Protein AF-A0A8X7XAU0-F1 (afdb_monomer)

Structure (mmCIF, N/CA/C/O backbone):
data_AF-A0A8X7XAU0-F1
#
_entry.id   AF-A0A8X7XAU0-F1
#
loop_
_atom_site.group_PDB
_atom_site.id
_atom_site.type_symbol
_atom_site.label_atom_id
_atom_site.label_alt_id
_atom_site.label_comp_id
_atom_site.label_asy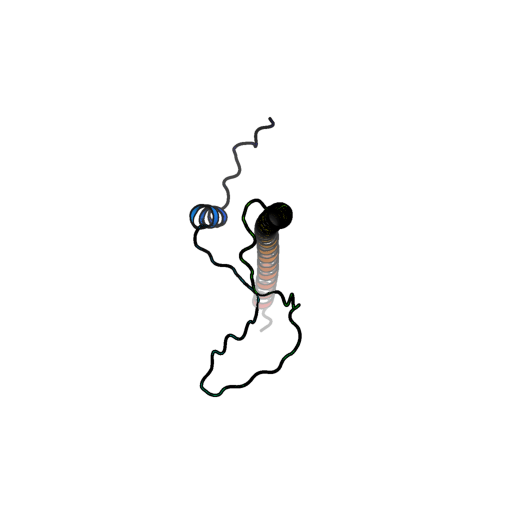m_id
_atom_site.label_entity_id
_atom_site.label_seq_id
_atom_site.pdbx_PDB_ins_code
_atom_site.Cartn_x
_atom_site.Cartn_y
_atom_site.Cartn_z
_atom_site.occupancy
_atom_site.B_iso_or_equiv
_atom_site.auth_seq_id
_atom_site.auth_comp_id
_atom_site.auth_asym_id
_atom_site.auth_atom_id
_atom_site.pdbx_PDB_model_num
ATOM 1 N N . MET A 1 1 ? 0.906 26.729 13.567 1.00 41.84 1 MET A N 1
ATOM 2 C CA . MET A 1 1 ? -0.177 26.576 12.565 1.00 41.84 1 MET A CA 1
ATOM 3 C C . MET A 1 1 ? 0.506 26.719 11.228 1.00 41.84 1 MET A C 1
ATOM 5 O O . MET A 1 1 ? 0.479 27.784 10.629 1.00 41.84 1 MET A O 1
ATOM 9 N N . ASP A 1 2 ? 1.233 25.678 10.847 1.00 38.41 2 ASP A N 1
ATOM 10 C CA . ASP A 1 2 ? 2.159 25.727 9.724 1.00 38.41 2 ASP A CA 1
ATOM 11 C C . ASP A 1 2 ? 1.412 25.235 8.490 1.00 38.41 2 ASP A C 1
ATOM 13 O O . ASP A 1 2 ? 1.005 24.075 8.400 1.00 38.41 2 ASP A O 1
ATOM 17 N N . GLY A 1 3 ? 1.112 26.189 7.609 1.00 44.88 3 GLY A N 1
ATOM 18 C CA . GLY A 1 3 ? 0.350 25.983 6.388 1.00 44.88 3 GLY A CA 1
ATOM 19 C C . GLY A 1 3 ? 1.082 25.055 5.423 1.00 44.88 3 GLY A C 1
ATOM 20 O O . GLY A 1 3 ? 2.269 25.222 5.151 1.00 44.88 3 GLY A O 1
ATOM 21 N N . ILE A 1 4 ? 0.350 24.078 4.896 1.00 51.94 4 ILE A N 1
ATOM 22 C CA . ILE A 1 4 ? 0.793 23.216 3.800 1.00 51.94 4 ILE A CA 1
ATOM 23 C C . ILE A 1 4 ? 0.912 24.079 2.528 1.00 51.94 4 ILE A C 1
ATOM 25 O O . ILE A 1 4 ? -0.034 24.808 2.219 1.00 51.94 4 ILE A O 1
ATOM 29 N N . PRO A 1 5 ? 2.031 24.023 1.781 1.00 50.59 5 PRO A N 1
ATOM 30 C CA . PRO A 1 5 ? 2.211 24.830 0.581 1.00 50.59 5 PRO A CA 1
ATOM 31 C C . PRO A 1 5 ? 1.238 24.395 -0.522 1.00 50.59 5 PRO A C 1
ATOM 33 O O . PRO A 1 5 ? 1.129 23.214 -0.860 1.00 50.59 5 PRO A O 1
ATOM 36 N N . ALA A 1 6 ? 0.530 25.377 -1.083 1.00 53.06 6 ALA A N 1
ATOM 37 C CA . ALA A 1 6 ? -0.322 25.222 -2.252 1.00 53.06 6 ALA A CA 1
ATOM 38 C C . ALA A 1 6 ? 0.551 24.893 -3.473 1.00 53.06 6 ALA A C 1
ATOM 40 O O . ALA A 1 6 ? 1.358 25.718 -3.896 1.00 53.06 6 ALA A O 1
ATOM 41 N N . GLY A 1 7 ? 0.417 23.682 -4.019 1.00 47.59 7 GLY A N 1
ATOM 42 C CA . GLY A 1 7 ? 1.147 23.303 -5.233 1.00 47.59 7 GLY A CA 1
ATOM 43 C C . GLY A 1 7 ? 1.179 21.817 -5.587 1.00 47.59 7 GLY A C 1
ATOM 44 O O . GLY A 1 7 ? 1.615 21.486 -6.683 1.00 47.59 7 GLY A O 1
ATOM 45 N N . TYR A 1 8 ? 0.713 20.909 -4.723 1.00 55.09 8 TYR A N 1
ATOM 46 C CA . TYR A 1 8 ? 0.581 19.502 -5.107 1.00 55.09 8 TYR A CA 1
ATOM 47 C C . TYR A 1 8 ? -0.828 19.244 -5.646 1.00 55.09 8 TYR A C 1
ATOM 49 O O . TYR A 1 8 ? -1.746 18.946 -4.881 1.00 55.09 8 TYR A O 1
ATOM 57 N N . GLU A 1 9 ? -1.011 19.385 -6.963 1.00 55.88 9 GLU A N 1
ATOM 58 C CA . GLU A 1 9 ? -2.150 18.743 -7.618 1.00 55.88 9 GLU A CA 1
ATOM 59 C C . GLU A 1 9 ? -2.036 17.240 -7.375 1.00 55.88 9 GLU A C 1
ATOM 61 O O . GLU A 1 9 ? -1.095 16.572 -7.809 1.00 55.88 9 GLU A O 1
ATOM 66 N N . MET A 1 10 ? -2.984 16.714 -6.606 1.00 58.69 10 MET A N 1
ATOM 67 C CA . MET A 1 10 ? -3.066 15.286 -6.363 1.00 58.69 10 MET A CA 1
ATOM 68 C C . MET A 1 10 ? -3.409 14.597 -7.687 1.00 58.69 10 MET A C 1
ATOM 70 O O . MET A 1 10 ? -4.381 15.005 -8.323 1.00 58.69 10 MET A O 1
ATOM 74 N N . PRO A 1 11 ? -2.663 13.555 -8.109 1.00 61.03 11 PRO A N 1
ATOM 75 C CA . PRO A 1 11 ? -2.946 12.849 -9.351 1.00 61.03 11 PRO A CA 1
ATOM 76 C C . PRO A 1 11 ? -4.432 12.466 -9.428 1.00 61.03 11 PRO A C 1
ATOM 78 O O . PRO A 1 11 ? -4.967 12.004 -8.413 1.00 61.03 11 PRO A O 1
ATOM 81 N N . PRO A 1 12 ? -5.103 12.591 -10.591 1.00 57.75 12 PRO A N 1
ATOM 82 C CA . PRO A 1 12 ? -6.553 12.384 -10.733 1.00 57.75 12 PRO A CA 1
ATOM 83 C C . PRO A 1 12 ? -7.063 11.051 -10.158 1.00 57.75 12 PRO A C 1
ATOM 85 O O . PRO A 1 12 ? -8.212 10.931 -9.733 1.00 57.75 12 PRO A O 1
ATOM 88 N N . TYR A 1 13 ? -6.180 10.055 -10.071 1.00 56.19 13 TYR A N 1
ATOM 89 C CA . TYR A 1 13 ? -6.439 8.754 -9.462 1.00 56.19 13 TYR A CA 1
ATOM 90 C C . TYR A 1 13 ? -6.729 8.802 -7.944 1.00 56.19 13 TYR A C 1
ATOM 92 O O . TYR A 1 13 ? -7.461 7.961 -7.425 1.00 56.19 13 TYR A O 1
ATOM 100 N N . MET A 1 14 ? -6.210 9.797 -7.220 1.00 59.28 14 MET A N 1
ATOM 101 C CA . MET A 1 14 ? -6.432 9.971 -5.777 1.00 59.28 14 MET A CA 1
ATOM 102 C C . MET A 1 14 ? -7.728 10.730 -5.454 1.00 59.28 14 MET A C 1
ATOM 104 O O . MET A 1 14 ? -8.308 10.524 -4.387 1.00 59.28 14 MET A O 1
ATOM 108 N N . GLN A 1 15 ? -8.226 11.565 -6.373 1.00 52.97 15 GLN A N 1
ATOM 109 C CA . GLN A 1 15 ? -9.451 12.345 -6.165 1.00 52.97 15 GLN A CA 1
ATOM 110 C C . GLN A 1 15 ? -10.717 11.478 -6.244 1.00 52.97 15 GLN A C 1
ATOM 112 O O . GLN A 1 15 ? -11.684 11.719 -5.522 1.00 52.97 15 GLN A O 1
ATOM 117 N N . TYR A 1 16 ? -10.678 10.399 -7.034 1.00 48.66 16 TYR A N 1
ATOM 118 C CA . TYR A 1 16 ? -11.813 9.490 -7.217 1.00 48.66 16 TYR A CA 1
ATOM 119 C C . TYR A 1 16 ? -12.194 8.700 -5.948 1.00 48.66 16 TYR A C 1
ATOM 121 O O . TYR A 1 16 ? -13.332 8.252 -5.811 1.00 48.66 16 TYR A O 1
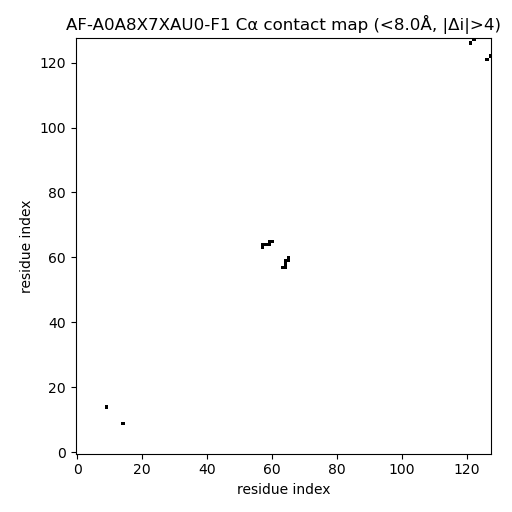ATOM 129 N N . GLN A 1 17 ? -11.274 8.541 -4.987 1.00 50.44 17 GLN A N 1
ATOM 130 C CA . GLN A 1 17 ? -11.525 7.762 -3.765 1.00 50.44 17 GLN A CA 1
ATOM 131 C C . GLN A 1 17 ? -11.902 8.600 -2.535 1.00 50.44 17 GLN A C 1
ATOM 133 O O . GLN A 1 17 ? -12.261 8.025 -1.507 1.00 50.44 17 GLN A O 1
ATOM 138 N N . PHE A 1 18 ? -11.836 9.934 -2.608 1.00 45.69 18 PHE A N 1
ATOM 139 C CA . PHE A 1 18 ? -12.246 10.809 -1.501 1.00 45.69 18 PHE A CA 1
ATOM 140 C C . PHE A 1 18 ? -13.752 11.109 -1.522 1.00 45.69 18 PHE A C 1
ATOM 142 O O . PHE A 1 18 ? -14.362 11.233 -0.465 1.00 45.69 18 PHE A O 1
ATOM 149 N N . THR A 1 19 ? -14.360 11.179 -2.711 1.00 42.50 19 THR A N 1
ATOM 150 C CA . THR A 1 19 ? -15.777 11.541 -2.899 1.00 42.50 19 THR A CA 1
ATOM 151 C C . THR A 1 19 ? -16.726 10.340 -2.935 1.00 42.50 19 THR A C 1
ATOM 153 O O . THR A 1 19 ? -17.923 10.502 -2.731 1.00 42.50 19 THR A O 1
ATOM 156 N N . THR A 1 20 ? -16.213 9.123 -3.150 1.00 48.16 20 THR A N 1
ATOM 157 C CA . THR A 1 20 ? -17.017 7.888 -3.285 1.00 48.16 20 THR A CA 1
ATOM 158 C C . THR A 1 20 ? -17.020 7.012 -2.027 1.00 48.16 20 THR A C 1
ATOM 160 O O . THR A 1 20 ? -17.602 5.922 -2.007 1.00 48.16 20 THR A O 1
ATOM 163 N N . ARG A 1 21 ? -16.371 7.456 -0.943 1.00 52.38 21 ARG A N 1
ATOM 164 C CA . ARG A 1 21 ? -16.048 6.586 0.197 1.00 52.38 21 ARG A CA 1
ATOM 165 C C . ARG A 1 21 ? -17.149 6.401 1.241 1.00 52.38 21 ARG A C 1
ATOM 167 O O . ARG A 1 21 ? -16.852 5.952 2.345 1.00 52.38 21 ARG A O 1
ATOM 174 N N . ASP A 1 22 ? -18.398 6.626 0.856 1.00 46.19 22 ASP A N 1
ATOM 175 C CA . ASP A 1 22 ? -19.546 6.093 1.590 1.00 46.19 22 ASP A CA 1
ATOM 176 C C . ASP A 1 22 ? -20.015 4.729 1.048 1.00 46.19 22 ASP A C 1
ATOM 178 O O . ASP A 1 22 ? -20.939 4.141 1.606 1.00 46.19 22 ASP A O 1
ATOM 182 N N . SER A 1 23 ? -19.400 4.160 -0.006 1.00 51.38 23 SER A N 1
ATOM 183 C CA . SER A 1 23 ? -19.896 2.882 -0.567 1.00 51.38 23 SER A CA 1
ATOM 184 C C . SER A 1 23 ? -18.883 1.874 -1.116 1.00 51.38 23 SER A C 1
ATOM 186 O O . SER A 1 23 ? -19.300 0.836 -1.624 1.00 51.38 23 SER A O 1
ATOM 188 N N . ILE A 1 24 ? -17.570 2.056 -0.959 1.00 45.38 24 ILE A N 1
ATOM 189 C CA . ILE A 1 24 ? -16.629 1.004 -1.384 1.00 45.38 24 ILE A CA 1
ATOM 190 C C . ILE A 1 24 ? -16.361 0.058 -0.218 1.00 45.38 24 ILE A C 1
ATOM 192 O O . ILE A 1 24 ? -15.575 0.328 0.694 1.00 45.38 24 ILE A O 1
ATOM 196 N N . GLY A 1 25 ? -17.113 -1.040 -0.263 1.00 44.16 25 GLY A N 1
ATOM 197 C CA . GLY A 1 25 ? -17.082 -2.149 0.663 1.00 44.16 25 GLY A CA 1
ATOM 198 C C . GLY A 1 25 ? -15.666 -2.600 0.998 1.00 44.16 25 GLY A C 1
ATOM 199 O O . GLY A 1 25 ? -14.815 -2.808 0.141 1.00 44.16 25 GLY A O 1
ATOM 200 N N . ASN A 1 26 ? -15.454 -2.747 2.301 1.00 46.19 26 ASN A N 1
ATOM 201 C CA . ASN A 1 26 ? -14.799 -3.893 2.906 1.00 46.19 26 ASN A CA 1
ATOM 202 C C . ASN A 1 26 ? -14.180 -4.889 1.901 1.00 46.19 26 ASN A C 1
ATOM 204 O O . ASN A 1 26 ? -14.817 -5.874 1.532 1.00 46.19 26 ASN A O 1
ATOM 208 N N . ILE A 1 27 ? -12.917 -4.686 1.525 1.00 48.75 27 ILE A N 1
ATOM 209 C CA . ILE A 1 27 ? -12.109 -5.763 0.951 1.00 48.75 27 ILE A CA 1
ATOM 210 C C . ILE A 1 27 ? -11.703 -6.655 2.130 1.00 48.75 27 ILE A C 1
ATOM 212 O O . ILE A 1 27 ? -10.597 -6.575 2.662 1.00 48.75 27 ILE A O 1
ATOM 216 N N . SER A 1 28 ? -12.659 -7.439 2.627 1.00 52.28 28 SER A N 1
ATOM 217 C CA . SER A 1 28 ? -12.363 -8.555 3.512 1.00 52.28 28 SER A CA 1
ATOM 218 C C . SER A 1 28 ? -11.683 -9.611 2.660 1.00 52.28 28 SER A C 1
ATOM 220 O O . SER A 1 28 ? -12.340 -10.343 1.929 1.00 52.28 28 SER A O 1
ATOM 222 N N . THR A 1 29 ? -10.369 -9.739 2.794 1.00 49.84 29 THR A N 1
ATOM 223 C CA . THR A 1 29 ? -9.696 -11.025 2.609 1.00 49.84 29 THR A CA 1
ATOM 224 C C . THR A 1 29 ? -10.071 -11.925 3.783 1.00 49.84 29 THR A C 1
ATOM 226 O O . THR A 1 29 ? -9.300 -12.169 4.705 1.00 49.84 29 THR A O 1
ATOM 229 N N . ALA A 1 30 ? -11.316 -12.381 3.779 1.00 43.88 30 ALA A N 1
ATOM 230 C CA . ALA A 1 30 ? -11.745 -13.512 4.569 1.00 43.88 30 ALA A CA 1
ATOM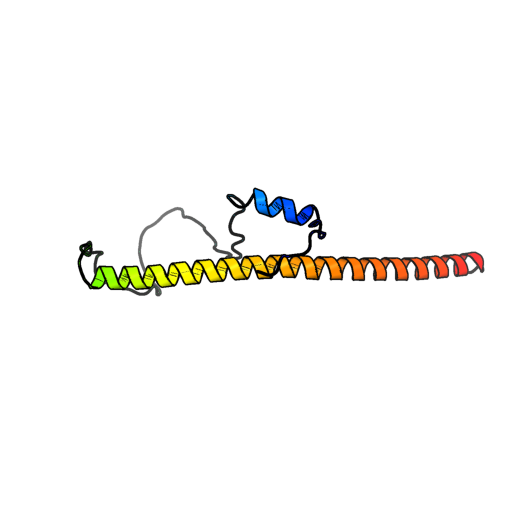 231 C C . ALA A 1 30 ? -12.413 -14.466 3.590 1.00 43.88 30 ALA A C 1
ATOM 233 O O . ALA A 1 30 ? -13.523 -14.214 3.123 1.00 43.88 30 ALA A O 1
ATOM 234 N N . SER A 1 31 ? -11.714 -15.550 3.268 1.00 52.12 31 SER A N 1
ATOM 235 C CA . SER A 1 31 ? -12.310 -16.752 2.698 1.00 52.12 31 SER A CA 1
ATOM 236 C C . SER A 1 31 ? -13.256 -17.336 3.750 1.00 52.12 31 SER A C 1
ATOM 238 O O . SER A 1 31 ? -12.920 -18.272 4.465 1.00 52.12 31 SER A O 1
ATOM 240 N N . SER A 1 32 ? -14.418 -16.715 3.908 1.00 49.91 32 SER A N 1
ATOM 241 C CA . SER A 1 32 ? -15.525 -17.238 4.691 1.00 49.91 32 SER A CA 1
ATOM 242 C C . SER A 1 32 ? -16.437 -17.930 3.697 1.00 49.91 32 SER A C 1
ATOM 244 O O . SER A 1 32 ? -17.243 -17.285 3.031 1.00 49.91 32 SER A O 1
ATOM 246 N N . SER A 1 33 ? -16.272 -19.240 3.554 1.00 44.78 33 SER A N 1
ATOM 247 C CA . SER A 1 33 ? -17.219 -20.106 2.863 1.00 44.78 33 SER A CA 1
ATOM 248 C C . SER A 1 33 ? -18.574 -20.034 3.576 1.00 44.78 33 SER A C 1
ATOM 250 O O . SER A 1 33 ? -18.854 -20.756 4.528 1.00 44.78 33 SER A O 1
ATOM 252 N N . CYS A 1 34 ? -19.423 -19.113 3.126 1.00 42.44 34 CYS A N 1
ATOM 253 C CA . CYS A 1 34 ? -20.831 -19.038 3.478 1.00 42.44 34 CYS A CA 1
ATOM 254 C C . CYS A 1 34 ? -21.632 -19.991 2.583 1.00 42.44 34 CYS A C 1
ATOM 256 O O . CYS A 1 34 ? -22.331 -19.586 1.663 1.00 42.44 34 CYS A O 1
ATOM 258 N N . SER A 1 35 ? -21.537 -21.289 2.848 1.00 44.34 35 SER A N 1
ATOM 259 C CA . SER A 1 35 ? -22.496 -22.257 2.315 1.00 44.34 35 SER A CA 1
ATOM 260 C C . SER A 1 35 ? -23.640 -22.410 3.315 1.00 44.34 35 SER A C 1
ATOM 262 O O . SER A 1 35 ? -23.521 -23.125 4.309 1.00 44.34 35 SER A O 1
ATOM 264 N N . SER A 1 36 ? -24.744 -21.707 3.072 1.00 43.69 36 SER A N 1
ATOM 265 C CA . SER A 1 36 ? -26.010 -21.948 3.765 1.00 43.69 36 SER A CA 1
ATOM 266 C C . SER A 1 36 ? -26.769 -23.099 3.085 1.00 43.69 36 SER A C 1
ATOM 268 O O . SER A 1 36 ? -27.303 -22.935 1.998 1.00 43.69 36 SER A O 1
ATOM 270 N N . SER A 1 37 ? -26.723 -24.252 3.760 1.00 44.97 37 SER A N 1
ATOM 271 C CA . SER A 1 37 ? -27.652 -25.394 3.905 1.00 44.97 37 SER A CA 1
ATOM 272 C C . SER A 1 37 ? -28.659 -25.789 2.807 1.00 44.97 37 SER A C 1
ATOM 274 O O . SER A 1 37 ? -29.462 -24.970 2.365 1.00 44.97 37 SER A O 1
ATOM 276 N N . PRO A 1 38 ? -28.854 -27.116 2.648 1.00 50.44 38 PRO A N 1
ATOM 277 C CA . PRO A 1 38 ? -30.197 -27.671 2.809 1.00 50.44 38 PRO A CA 1
ATOM 278 C C . PRO A 1 38 ? -30.220 -28.862 3.786 1.00 50.44 38 PRO A C 1
ATOM 280 O O . PRO A 1 38 ? -29.526 -29.853 3.596 1.00 50.44 38 PRO A O 1
ATOM 283 N N . GLY A 1 39 ? -31.085 -28.781 4.802 1.00 46.09 39 GLY A N 1
ATOM 284 C CA . GLY A 1 39 ? -31.635 -29.956 5.486 1.00 46.09 39 GLY A CA 1
ATOM 285 C C . GLY A 1 39 ? -30.861 -30.544 6.678 1.00 46.09 39 GLY A C 1
ATOM 286 O O . GLY A 1 39 ? -29.725 -30.980 6.561 1.00 46.09 39 GLY A O 1
ATOM 287 N N . THR A 1 40 ? -31.606 -30.694 7.778 1.00 46.56 40 THR A N 1
ATOM 288 C CA . THR A 1 40 ? -31.448 -31.597 8.943 1.00 46.56 40 THR A CA 1
ATOM 289 C C . THR A 1 40 ? -30.875 -31.035 10.264 1.00 46.56 40 THR A C 1
ATOM 291 O O . THR A 1 40 ? -29.920 -30.258 10.254 1.00 46.56 40 THR A O 1
ATOM 294 N N . PRO A 1 41 ? -31.499 -31.375 11.421 1.00 54.91 41 PRO A N 1
ATOM 295 C CA . PRO A 1 41 ? -31.188 -30.800 12.730 1.00 54.91 41 PRO A CA 1
ATOM 296 C C . PRO A 1 41 ? -30.229 -31.689 13.544 1.00 54.91 41 PRO A C 1
ATOM 298 O O . PRO A 1 41 ? -30.444 -32.893 13.599 1.00 54.91 41 PRO A O 1
ATOM 301 N N . ALA A 1 42 ? -29.227 -31.106 14.221 1.00 48.31 42 ALA A N 1
ATOM 302 C CA . ALA A 1 42 ? -28.804 -31.416 15.607 1.00 48.31 42 ALA A CA 1
ATOM 303 C C . ALA A 1 42 ? -27.381 -30.883 15.937 1.00 48.31 42 ALA A C 1
ATOM 305 O O . ALA A 1 42 ? -26.593 -30.648 15.023 1.00 48.31 42 ALA A O 1
ATOM 306 N N . PRO A 1 43 ? -27.046 -30.657 17.230 1.00 61.50 43 PRO A N 1
ATOM 307 C CA . PRO A 1 43 ? -25.967 -29.767 17.674 1.00 61.50 43 PRO A CA 1
ATOM 308 C C . PRO A 1 43 ? -24.733 -30.489 18.261 1.00 61.50 43 PRO A C 1
ATOM 310 O O . PRO A 1 43 ? -24.888 -31.462 18.989 1.00 61.50 43 PRO A O 1
ATOM 313 N N . SER A 1 44 ? -23.521 -29.967 18.006 1.00 44.50 44 SER A N 1
ATOM 314 C CA . SER A 1 44 ? -22.241 -30.199 18.734 1.00 44.50 44 SER A CA 1
ATOM 315 C C . SER A 1 44 ? -21.078 -29.751 17.819 1.00 44.50 44 SER A C 1
ATOM 317 O O . SER A 1 44 ? -21.002 -30.213 16.693 1.00 44.50 44 SER A O 1
ATOM 319 N N . GLY A 1 45 ? -20.132 -28.855 18.119 1.00 45.34 45 GLY A N 1
ATOM 320 C CA . GLY A 1 45 ? -19.821 -28.090 19.316 1.00 45.34 45 GLY A CA 1
ATOM 321 C C . GLY A 1 45 ? -18.303 -27.984 19.505 1.00 45.34 45 GLY A C 1
ATOM 322 O O . GLY A 1 45 ? -17.772 -28.769 20.271 1.00 45.34 45 GLY A O 1
ATOM 323 N N . HIS A 1 46 ? -17.605 -26.992 18.919 1.00 42.75 46 HIS A N 1
ATOM 324 C CA . HIS A 1 46 ? -16.247 -26.604 19.354 1.00 42.75 46 HIS A CA 1
ATOM 325 C C . HIS A 1 46 ? -16.001 -25.075 19.338 1.00 42.75 46 HIS A C 1
ATOM 327 O O . HIS A 1 46 ? -15.715 -24.462 18.319 1.00 42.75 46 HIS A O 1
ATOM 333 N N . ARG A 1 47 ? -16.081 -24.520 20.560 1.00 42.91 47 ARG A N 1
ATOM 334 C CA . ARG A 1 47 ? -15.391 -23.346 21.142 1.00 42.91 47 ARG A CA 1
ATOM 335 C C . ARG A 1 47 ? -15.629 -21.958 20.526 1.00 42.91 47 ARG A C 1
ATOM 337 O O . ARG A 1 47 ? -14.762 -21.376 19.887 1.00 42.91 47 ARG A O 1
ATOM 344 N N . CYS A 1 48 ? -16.740 -21.348 20.937 1.00 41.47 48 CYS A N 1
ATOM 345 C CA . CYS A 1 48 ? -16.814 -19.906 21.207 1.00 41.47 48 CYS A CA 1
ATOM 346 C C . CYS A 1 48 ? -16.990 -19.694 22.725 1.00 41.47 48 CYS A C 1
ATOM 348 O O . CYS A 1 48 ? -17.613 -20.544 23.367 1.00 41.47 48 CYS A O 1
ATOM 350 N N . PRO A 1 49 ? -16.461 -18.615 23.334 1.00 43.69 49 PRO A N 1
ATOM 351 C CA . PRO A 1 49 ? -16.524 -18.424 24.778 1.00 43.69 49 PRO A CA 1
ATOM 352 C C . PRO A 1 49 ? -17.978 -18.272 25.222 1.00 43.69 49 PRO A C 1
ATOM 354 O O . PRO A 1 49 ? -18.666 -17.328 24.833 1.00 43.69 49 PRO A O 1
ATOM 357 N N . VAL A 1 50 ? -18.440 -19.199 26.051 1.00 49.25 50 VAL A N 1
ATOM 358 C CA . VAL A 1 50 ? -19.653 -19.026 26.848 1.00 49.25 50 VAL A CA 1
ATOM 359 C C . VAL A 1 50 ? -19.428 -17.877 27.834 1.00 49.25 50 VAL A C 1
ATOM 361 O O . VAL A 1 50 ? -18.475 -17.910 28.610 1.00 49.25 50 VAL A O 1
ATOM 364 N N . PRO A 1 51 ? -20.376 -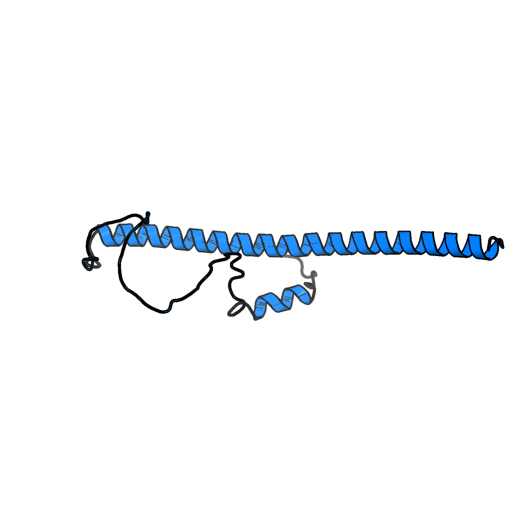16.933 27.914 1.00 46.19 51 PRO A N 1
ATOM 365 C CA . PRO A 1 51 ? -20.923 -16.576 29.202 1.00 46.19 51 PRO A CA 1
ATO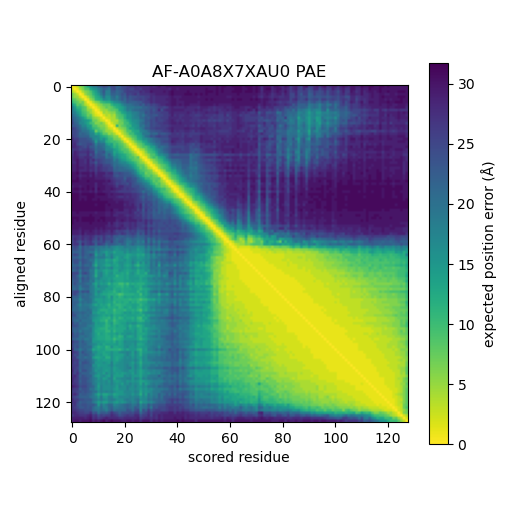M 366 C C . PRO A 1 51 ? -22.359 -17.085 29.215 1.00 46.19 51 PRO A C 1
ATOM 368 O O . PRO A 1 51 ? -23.271 -16.474 28.661 1.00 46.19 51 PRO A O 1
ATOM 371 N N . GLY A 1 52 ? -22.540 -18.241 29.851 1.00 44.12 52 GLY A N 1
ATOM 372 C CA . GLY A 1 52 ? -23.832 -18.822 30.199 1.00 44.12 52 GLY A CA 1
ATOM 373 C C . GLY A 1 52 ? -24.561 -17.991 31.252 1.00 44.12 52 GLY A C 1
ATOM 374 O O . GLY A 1 52 ? -24.803 -18.438 32.365 1.00 44.12 52 GLY A O 1
ATOM 375 N N . LYS A 1 53 ? -24.928 -16.766 30.897 1.00 49.59 53 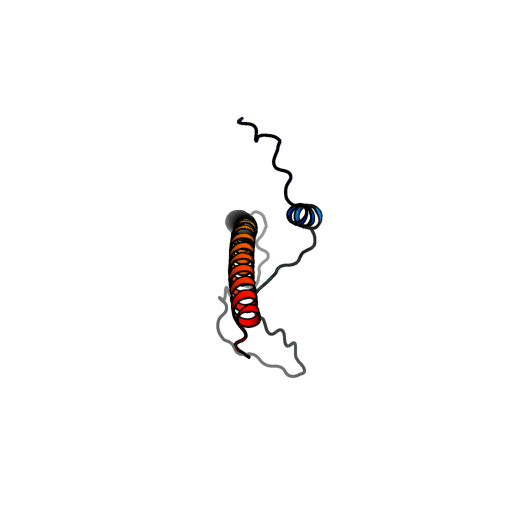LYS A N 1
ATOM 376 C CA . LYS A 1 53 ? -26.028 -16.048 31.519 1.00 49.59 53 LYS A CA 1
ATOM 377 C C . LYS A 1 53 ? -26.886 -15.627 30.347 1.00 49.59 53 LYS A C 1
ATOM 379 O O . LYS A 1 53 ? -26.434 -14.842 29.513 1.00 49.59 53 LYS A O 1
ATOM 384 N N . ALA A 1 54 ? -28.094 -16.189 30.257 1.00 47.88 54 ALA A N 1
ATOM 385 C CA . ALA A 1 54 ? -29.166 -15.627 29.443 1.00 47.88 54 ALA A CA 1
ATOM 386 C C . ALA A 1 54 ? -29.035 -14.103 29.489 1.00 47.88 54 ALA A C 1
ATOM 388 O O . ALA A 1 54 ? -28.774 -13.580 30.576 1.00 47.88 54 ALA A O 1
ATOM 389 N N . LYS A 1 55 ? -29.116 -13.414 28.342 1.00 55.22 55 LYS A N 1
ATOM 390 C CA . LYS A 1 55 ? -29.051 -11.948 28.264 1.00 55.22 55 LYS A CA 1
ATOM 391 C C . LYS A 1 55 ? -30.198 -11.369 29.105 1.00 55.22 55 LYS A C 1
ATOM 393 O O . LYS A 1 55 ? -31.212 -10.944 28.563 1.00 55.22 55 LYS A O 1
ATOM 398 N N . LYS A 1 56 ? -30.058 -11.371 30.434 1.00 60.41 56 LYS A N 1
ATOM 399 C CA . LYS A 1 56 ? -30.822 -10.539 31.341 1.00 60.41 56 LYS A CA 1
ATOM 400 C C . LYS A 1 56 ? -30.550 -9.153 30.805 1.00 60.41 56 LYS A C 1
ATOM 402 O O . LYS A 1 56 ? -29.386 -8.782 30.630 1.00 60.41 56 LYS A O 1
ATOM 407 N N . ARG A 1 57 ? -31.614 -8.457 30.414 1.00 60.88 57 ARG A N 1
ATOM 408 C CA . ARG A 1 57 ? -31.539 -7.039 30.090 1.00 60.88 57 ARG A CA 1
ATOM 409 C C . ARG A 1 57 ? -30.855 -6.395 31.288 1.00 60.88 57 ARG A C 1
ATOM 411 O O . ARG A 1 57 ? -31.443 -6.313 32.356 1.00 60.88 57 ARG A O 1
ATOM 418 N N . VAL A 1 58 ? -29.569 -6.093 31.144 1.00 63.06 58 VAL A N 1
ATOM 419 C CA . VAL A 1 58 ? -28.835 -5.400 32.190 1.00 63.06 58 VAL A CA 1
ATOM 420 C C . VAL A 1 58 ? -29.425 -4.005 32.191 1.00 63.06 58 VAL A C 1
ATOM 422 O O . VAL A 1 58 ? -29.393 -3.332 31.157 1.00 63.06 58 VAL A O 1
ATOM 425 N N . GLU A 1 59 ? -30.044 -3.629 33.304 1.00 72.31 59 GLU A N 1
ATOM 426 C CA . GLU A 1 59 ? -30.668 -2.323 33.423 1.00 72.31 59 GLU A CA 1
ATOM 427 C C . GLU A 1 59 ? -29.633 -1.220 33.212 1.00 72.31 59 GLU A C 1
ATOM 429 O O . GLU A 1 59 ? -28.464 -1.337 33.599 1.00 72.31 59 GLU A O 1
ATOM 434 N N . LYS A 1 60 ? -30.070 -0.164 32.525 1.00 77.75 60 LYS A N 1
ATOM 435 C CA . LYS A 1 60 ? -29.203 0.850 31.917 1.00 77.75 60 LYS A CA 1
ATOM 436 C C . LYS A 1 60 ? -28.371 1.636 32.938 1.00 77.75 60 LYS A C 1
ATOM 438 O O . LYS A 1 60 ? -27.314 2.139 32.568 1.00 77.75 60 LYS A O 1
ATOM 443 N N . ASP A 1 61 ? -28.798 1.680 34.196 1.00 81.25 61 ASP A N 1
ATOM 444 C CA . ASP A 1 61 ? -28.150 2.470 35.250 1.00 81.25 61 ASP A CA 1
ATOM 445 C C . ASP A 1 61 ? -27.261 1.639 36.187 1.00 81.25 61 ASP A C 1
ATOM 447 O O . ASP A 1 61 ? -26.613 2.179 37.083 1.00 81.25 61 ASP A O 1
ATOM 451 N N . THR A 1 62 ? -27.161 0.329 35.950 1.00 90.56 62 THR A N 1
ATOM 452 C CA . THR A 1 62 ? -26.249 -0.537 36.710 1.00 90.56 62 THR A CA 1
ATOM 453 C C . THR A 1 62 ? -24.786 -0.208 36.408 1.00 90.56 62 THR A C 1
ATOM 455 O O . THR A 1 62 ? -24.413 0.106 35.273 1.00 90.56 62 THR A O 1
ATOM 458 N N . GLU A 1 63 ? -23.925 -0.341 37.417 1.00 90.31 63 GLU A N 1
ATOM 459 C CA . GLU A 1 63 ? -22.486 -0.094 37.263 1.00 90.31 63 GLU A CA 1
ATOM 460 C C . GLU A 1 63 ? -21.854 -1.044 36.227 1.00 90.31 63 GLU A C 1
ATOM 462 O O . GLU A 1 63 ? -21.084 -0.623 35.364 1.00 90.31 63 GLU A O 1
ATOM 467 N N . GLU A 1 64 ? -22.318 -2.299 36.181 1.00 91.94 64 GLU A N 1
ATOM 468 C CA . GLU A 1 64 ? -21.922 -3.280 35.162 1.00 91.94 64 GLU A CA 1
ATOM 469 C C . GLU A 1 64 ? -22.196 -2.779 33.728 1.00 91.94 64 GLU A C 1
ATOM 471 O O . GLU A 1 64 ? -21.382 -2.965 32.811 1.00 91.94 64 GLU A O 1
ATOM 476 N N . TYR A 1 65 ? -23.350 -2.136 33.496 1.00 94.31 65 TYR A N 1
ATOM 477 C CA . TYR A 1 65 ? -23.662 -1.561 32.191 1.00 94.31 65 TYR A CA 1
ATOM 478 C C . TYR A 1 65 ? -22.697 -0.426 31.838 1.00 94.31 65 TYR A C 1
ATOM 480 O O . TYR A 1 65 ? -22.175 -0.419 30.716 1.00 94.31 65 TYR A O 1
ATOM 488 N N . LYS A 1 66 ? -22.418 0.490 32.774 1.00 94.06 66 LYS A N 1
ATOM 489 C CA . LYS A 1 66 ? -21.506 1.624 32.551 1.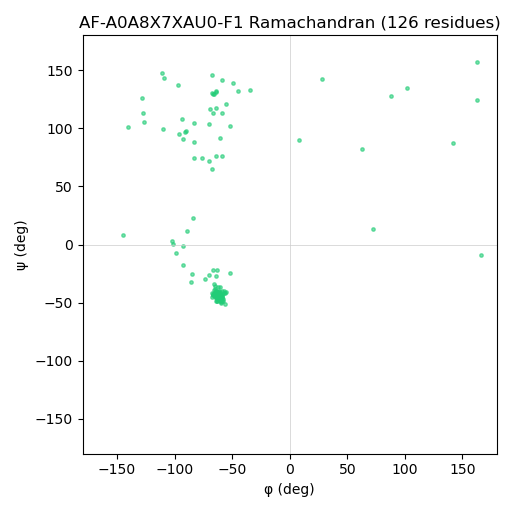00 94.06 66 LYS A CA 1
ATOM 490 C C . LYS A 1 66 ? -20.102 1.155 32.188 1.00 94.06 66 LYS A C 1
ATOM 492 O O . LYS A 1 66 ? -19.585 1.566 31.146 1.00 94.06 66 LYS A O 1
ATOM 497 N N . GLU A 1 67 ? -19.533 0.224 32.948 1.00 94.56 67 GLU A N 1
ATOM 498 C CA . GLU A 1 67 ? -18.209 -0.340 32.669 1.00 94.56 67 GLU A CA 1
ATOM 499 C C . GLU A 1 67 ? -18.148 -1.015 31.292 1.00 94.56 67 GLU A C 1
ATOM 501 O O . GLU A 1 67 ? -17.200 -0.833 30.519 1.00 94.56 67 GLU A O 1
ATOM 506 N N . ARG A 1 68 ? -19.184 -1.786 30.930 1.00 95.75 68 ARG A N 1
ATOM 507 C CA . ARG A 1 68 ? -19.257 -2.435 29.614 1.00 95.75 68 ARG A CA 1
ATOM 508 C C . ARG A 1 68 ? -19.345 -1.414 28.482 1.00 95.75 68 ARG A C 1
ATOM 510 O O . ARG A 1 68 ? -18.701 -1.603 27.447 1.00 95.75 68 ARG A O 1
ATOM 517 N N . ARG A 1 69 ? -20.110 -0.332 28.654 1.00 97.19 69 ARG A N 1
ATOM 518 C CA . ARG A 1 69 ? -20.192 0.761 27.672 1.00 97.19 69 ARG A CA 1
ATOM 519 C C . ARG A 1 69 ? -18.876 1.518 27.568 1.00 97.19 69 ARG A C 1
ATOM 521 O O . ARG A 1 69 ? -18.438 1.777 26.452 1.00 97.19 69 ARG A O 1
ATOM 528 N N . GLN A 1 70 ? -18.214 1.801 28.686 1.00 96.69 70 GLN A N 1
ATOM 529 C CA . GLN A 1 70 ? -16.899 2.436 28.705 1.00 96.69 70 GLN A CA 1
ATOM 530 C C . GLN A 1 70 ? -15.873 1.595 27.937 1.00 96.69 70 GLN A C 1
ATOM 532 O O . GLN A 1 70 ? -15.216 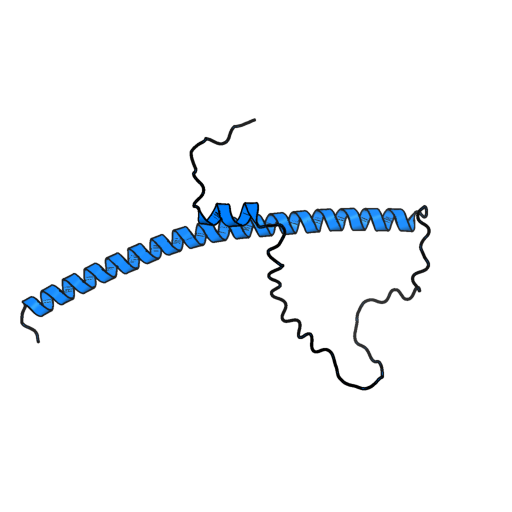2.110 27.029 1.00 96.69 70 GLN A O 1
ATOM 537 N N . ARG A 1 71 ? -15.806 0.283 28.207 1.00 98.25 71 ARG A N 1
ATOM 538 C CA . ARG A 1 71 ? -14.949 -0.654 27.462 1.00 98.25 71 ARG A CA 1
ATOM 539 C C . ARG A 1 71 ? -15.273 -0.679 25.972 1.00 98.25 71 ARG A C 1
ATOM 541 O O . ARG A 1 71 ? -14.364 -0.617 25.146 1.00 98.25 71 ARG A O 1
ATOM 548 N N . ASN A 1 72 ? -16.554 -0.734 25.609 1.00 98.12 72 ASN A N 1
ATOM 549 C CA . ASN A 1 72 ? -16.959 -0.716 24.205 1.00 98.12 72 ASN A CA 1
ATOM 550 C C . ASN A 1 72 ? -16.583 0.603 23.514 1.00 98.12 72 ASN A C 1
ATOM 552 O O . ASN A 1 72 ? -16.051 0.569 22.412 1.00 98.12 72 ASN A O 1
ATOM 556 N N . ASN A 1 73 ? -16.770 1.748 24.169 1.00 98.31 73 ASN A N 1
ATOM 557 C CA . ASN A 1 73 ? -16.378 3.047 23.624 1.00 98.31 73 ASN A CA 1
ATOM 558 C C . ASN A 1 73 ? -14.867 3.120 23.358 1.00 98.31 73 ASN A C 1
ATOM 560 O O . ASN A 1 73 ? -14.452 3.614 22.309 1.00 98.31 73 ASN A O 1
ATOM 564 N N . ILE A 1 74 ? -14.042 2.581 24.262 1.00 98.31 74 ILE A N 1
ATOM 565 C CA . ILE A 1 74 ? -12.591 2.462 24.050 1.00 98.31 74 ILE A CA 1
ATOM 566 C C . ILE A 1 74 ? -12.299 1.563 22.840 1.00 98.31 74 ILE A C 1
ATOM 568 O O . ILE A 1 74 ? -11.519 1.941 21.967 1.00 98.31 74 ILE A O 1
ATOM 572 N N . ALA A 1 75 ? -12.953 0.402 22.751 1.00 98.38 75 ALA A N 1
ATOM 573 C CA . ALA A 1 75 ? -12.772 -0.529 21.638 1.00 98.38 75 ALA A CA 1
ATOM 574 C C . ALA A 1 75 ? -13.173 0.085 20.286 1.00 98.38 75 ALA A C 1
ATOM 576 O O . ALA A 1 75 ? -12.470 -0.102 19.295 1.00 98.38 75 ALA A O 1
ATOM 577 N N . VAL A 1 76 ? -14.264 0.854 20.245 1.00 98.69 76 VAL A N 1
ATOM 578 C CA . VAL A 1 76 ? -14.722 1.559 19.041 1.00 98.69 76 VAL A CA 1
ATOM 579 C C . VAL A 1 76 ? -13.698 2.599 18.605 1.00 98.69 76 VAL A C 1
ATOM 581 O O . VAL A 1 76 ? -13.324 2.599 17.434 1.00 98.69 76 VAL A O 1
ATOM 584 N N . ARG A 1 77 ? -13.204 3.442 19.525 1.00 98.56 77 ARG A N 1
ATOM 585 C CA . ARG A 1 77 ? -12.145 4.418 19.211 1.00 98.56 77 ARG A CA 1
ATOM 586 C C . ARG A 1 77 ? -10.910 3.722 18.645 1.00 98.56 77 ARG A C 1
ATOM 588 O O . ARG A 1 77 ? -10.513 4.011 17.523 1.00 98.56 77 ARG A O 1
ATOM 595 N N . LYS A 1 78 ? -10.415 2.692 19.337 1.00 98.62 78 LYS A N 1
ATOM 596 C CA . LYS A 1 78 ? -9.267 1.892 18.887 1.00 98.62 78 LYS A CA 1
ATOM 597 C C . LYS A 1 78 ? -9.489 1.267 17.504 1.00 98.62 78 LYS A C 1
ATOM 599 O O . LYS A 1 78 ? -8.578 1.253 16.681 1.00 98.62 78 LYS A O 1
ATOM 604 N N . SER A 1 79 ? -10.686 0.742 17.234 1.00 98.62 79 SER A N 1
ATOM 605 C CA . SER A 1 79 ? -11.026 0.150 15.934 1.00 98.62 79 SER A CA 1
ATOM 606 C C . SER A 1 79 ? -11.030 1.197 14.818 1.00 98.62 79 SER A C 1
ATOM 608 O O . SER A 1 79 ? -10.455 0.964 13.752 1.00 98.62 79 SER A O 1
ATOM 610 N N . ARG A 1 80 ? -11.607 2.376 15.087 1.00 98.75 80 ARG A N 1
ATOM 611 C CA . ARG A 1 80 ? -11.624 3.513 14.157 1.00 98.75 80 ARG A CA 1
ATOM 612 C C . ARG A 1 80 ? -10.215 4.008 13.852 1.00 98.75 80 ARG A C 1
ATOM 614 O O . ARG A 1 80 ? -9.874 4.124 12.679 1.00 98.75 80 ARG A O 1
ATOM 621 N N . ASP A 1 81 ? -9.379 4.196 14.868 1.00 98.31 81 ASP A N 1
ATOM 622 C CA . ASP A 1 81 ? -7.994 4.643 14.684 1.00 98.31 81 ASP A CA 1
ATOM 623 C C . ASP A 1 81 ? -7.183 3.621 13.885 1.00 98.31 81 ASP A C 1
ATOM 625 O O . ASP A 1 81 ? -6.462 3.976 12.953 1.00 98.31 81 ASP A O 1
ATOM 629 N N . LYS A 1 82 ? -7.371 2.324 14.164 1.00 98.12 82 LYS A N 1
ATOM 630 C CA . LYS A 1 82 ? -6.740 1.252 13.388 1.00 98.12 82 LYS A CA 1
ATOM 631 C C . LYS A 1 82 ? -7.201 1.265 11.928 1.00 98.12 82 LYS A C 1
ATOM 633 O O . LYS A 1 82 ? -6.391 1.018 11.041 1.00 98.12 82 LYS A O 1
ATOM 638 N N . ALA A 1 83 ? -8.486 1.501 11.660 1.00 96.44 83 ALA A N 1
ATOM 639 C CA . ALA A 1 83 ? -9.003 1.601 10.295 1.00 96.44 83 ALA A CA 1
ATOM 640 C C . ALA A 1 83 ? -8.444 2.834 9.573 1.00 96.44 83 ALA A C 1
ATOM 642 O O . ALA A 1 83 ? -7.980 2.716 8.441 1.00 96.44 83 ALA A O 1
ATOM 643 N N . LYS A 1 84 ? -8.397 3.986 10.252 1.00 97.88 84 LYS A N 1
ATOM 644 C CA . LYS A 1 84 ? -7.783 5.210 9.728 1.00 97.88 84 LYS A CA 1
ATOM 645 C C . LYS A 1 84 ? -6.309 4.985 9.388 1.00 97.88 84 LYS A C 1
ATOM 647 O O . LYS A 1 84 ? -5.896 5.322 8.286 1.00 97.88 84 LYS A O 1
ATOM 652 N N . LYS A 1 85 ? -5.544 4.343 10.277 1.00 97.06 85 LYS A N 1
ATOM 653 C CA . LYS A 1 85 ? -4.135 4.011 10.029 1.00 97.06 85 LYS A CA 1
ATOM 654 C C . LYS A 1 85 ? -3.966 3.101 8.812 1.00 97.06 85 LYS A C 1
ATOM 656 O O . LYS A 1 85 ? -3.190 3.439 7.930 1.00 97.06 85 LYS A O 1
ATOM 661 N N . ARG A 1 86 ? -4.744 2.013 8.718 1.00 96.50 86 ARG A N 1
ATOM 662 C CA . ARG A 1 86 ? -4.715 1.115 7.545 1.00 96.50 86 ARG A CA 1
ATOM 663 C C . ARG A 1 86 ? -5.010 1.858 6.244 1.00 96.50 86 ARG A C 1
ATOM 665 O O . ARG A 1 86 ? -4.375 1.592 5.230 1.00 96.50 86 ARG A O 1
ATOM 672 N N . ASN A 1 87 ? -5.958 2.793 6.268 1.00 94.69 87 ASN A N 1
ATOM 673 C CA . ASN A 1 87 ? -6.294 3.598 5.097 1.00 94.69 87 ASN A CA 1
ATOM 674 C C . ASN A 1 87 ? -5.125 4.485 4.664 1.00 94.69 87 ASN A C 1
ATOM 676 O O . ASN A 1 87 ? -4.809 4.513 3.479 1.00 94.69 87 ASN A O 1
ATOM 680 N N . MET A 1 88 ? -4.470 5.156 5.614 1.00 96.25 88 MET A N 1
ATOM 681 C CA . MET A 1 88 ? -3.284 5.965 5.326 1.00 96.25 88 MET A CA 1
ATOM 682 C C . MET A 1 88 ? -2.138 5.098 4.800 1.00 96.25 88 MET A C 1
ATOM 684 O O . MET A 1 88 ? -1.572 5.406 3.761 1.00 96.25 88 MET A O 1
ATOM 688 N N . GLU A 1 89 ? -1.832 3.981 5.465 1.00 96.06 89 GLU A N 1
ATOM 689 C CA . GLU A 1 89 ? -0.804 3.024 5.027 1.00 96.06 89 GLU A CA 1
ATOM 690 C C . GLU A 1 89 ? -1.068 2.527 3.595 1.00 96.06 89 GLU A C 1
ATOM 692 O O . GLU A 1 89 ? -0.149 2.454 2.785 1.00 96.06 89 GLU A O 1
ATOM 697 N N . THR A 1 90 ? -2.333 2.260 3.252 1.00 96.94 90 THR A N 1
ATOM 698 C CA . THR A 1 90 ? -2.731 1.864 1.892 1.00 96.94 90 THR A CA 1
ATOM 699 C C . THR A 1 90 ? -2.471 2.981 0.881 1.00 96.94 90 THR A C 1
ATOM 701 O O . THR A 1 90 ? -1.904 2.719 -0.176 1.00 96.94 90 THR A O 1
ATOM 704 N N . GLN A 1 91 ? -2.838 4.226 1.202 1.00 94.88 91 GLN A N 1
ATOM 705 C CA . GLN A 1 91 ? -2.571 5.380 0.334 1.00 94.88 91 GLN A CA 1
ATOM 706 C C . GLN A 1 91 ? -1.069 5.571 0.102 1.00 94.88 91 GLN A C 1
ATOM 708 O O . GLN A 1 91 ? -0.642 5.709 -1.043 1.00 94.88 91 GLN A O 1
ATOM 713 N N . TYR A 1 92 ? -0.257 5.492 1.160 1.00 97.75 92 TYR A N 1
ATOM 714 C CA . TYR A 1 92 ? 1.199 5.543 1.033 1.00 97.75 92 TYR A CA 1
ATOM 715 C C . TYR A 1 92 ? 1.736 4.409 0.157 1.00 97.75 92 TYR A C 1
ATOM 717 O O . TYR A 1 92 ? 2.576 4.659 -0.706 1.00 97.75 92 TYR A O 1
ATOM 725 N N . LYS A 1 93 ? 1.219 3.182 0.310 1.00 97.69 93 LYS A N 1
ATOM 726 C CA . LYS A 1 93 ? 1.680 2.049 -0.498 1.00 97.69 93 LYS A CA 1
ATOM 727 C C . LYS A 1 93 ? 1.366 2.221 -1.983 1.00 97.69 93 LYS A C 1
ATOM 729 O O . LYS A 1 93 ? 2.173 1.832 -2.820 1.00 97.69 93 LYS A O 1
ATOM 734 N N . VAL A 1 94 ? 0.226 2.825 -2.320 1.00 97.94 94 VAL A N 1
ATOM 735 C CA . VAL A 1 94 ? -0.116 3.140 -3.715 1.00 97.94 94 VAL A CA 1
ATOM 736 C C . VAL A 1 94 ? 0.887 4.122 -4.317 1.00 97.94 94 VAL A C 1
ATOM 738 O O . VAL A 1 94 ? 1.330 3.907 -5.444 1.00 97.94 94 VAL A O 1
ATOM 741 N N . LEU A 1 95 ? 1.280 5.163 -3.578 1.00 97.00 95 LEU A N 1
ATOM 742 C CA . LEU A 1 95 ? 2.281 6.126 -4.048 1.00 97.00 95 LEU A CA 1
ATOM 743 C C . LEU A 1 95 ? 3.643 5.457 -4.266 1.00 97.00 95 LEU A C 1
ATOM 745 O O . LEU A 1 95 ? 4.242 5.619 -5.326 1.00 97.00 95 LEU A O 1
ATOM 749 N N . GLU A 1 96 ? 4.091 4.655 -3.299 1.00 97.94 96 GLU A N 1
ATOM 750 C CA . GLU A 1 96 ? 5.348 3.904 -3.385 1.00 97.94 96 GLU A CA 1
ATOM 751 C C . GLU A 1 96 ? 5.365 2.972 -4.606 1.00 97.94 96 GLU A C 1
ATOM 753 O O . GLU A 1 96 ? 6.301 2.999 -5.402 1.00 97.94 96 GLU A O 1
ATOM 758 N N . LEU A 1 97 ? 4.298 2.188 -4.799 1.00 98.06 97 LEU A N 1
ATOM 759 C CA . LEU A 1 97 ? 4.176 1.281 -5.940 1.00 98.06 97 LEU A CA 1
ATOM 760 C C . LEU A 1 97 ? 4.090 2.028 -7.273 1.00 98.06 97 LEU A C 1
ATOM 762 O O . LEU A 1 97 ? 4.596 1.529 -8.271 1.00 98.06 97 LEU A O 1
ATOM 766 N N . SER A 1 98 ? 3.469 3.208 -7.304 1.00 97.06 98 SER A N 1
ATOM 767 C CA . SER A 1 98 ? 3.377 4.019 -8.524 1.00 97.06 98 SER A CA 1
ATOM 768 C C . SER A 1 98 ? 4.751 4.543 -8.944 1.00 97.06 98 SER A C 1
ATOM 770 O O . SER A 1 98 ? 5.120 4.414 -10.109 1.00 97.06 98 SER A O 1
ATOM 772 N N . ALA A 1 99 ? 5.535 5.058 -7.991 1.00 98.00 99 ALA A N 1
ATOM 773 C CA . ALA A 1 99 ? 6.900 5.515 -8.245 1.00 98.00 99 ALA A CA 1
ATOM 774 C C . ALA A 1 99 ? 7.815 4.364 -8.696 1.00 98.00 99 ALA A C 1
ATOM 776 O O . ALA A 1 99 ? 8.583 4.499 -9.649 1.00 98.00 99 ALA A O 1
ATOM 777 N N . GLU A 1 100 ? 7.698 3.204 -8.047 1.00 98.50 100 GLU A N 1
ATOM 778 C CA . GLU A 1 100 ? 8.460 2.015 -8.422 1.00 98.50 100 GLU A CA 1
ATOM 779 C C . GLU A 1 100 ? 8.065 1.492 -9.811 1.00 98.50 100 GLU A C 1
ATOM 781 O O . GLU A 1 100 ? 8.930 1.116 -10.601 1.00 98.50 100 GLU A O 1
ATOM 786 N N . ASN A 1 101 ? 6.776 1.526 -10.155 1.00 98.38 101 ASN A N 1
ATOM 787 C CA . ASN A 1 101 ? 6.299 1.146 -11.482 1.00 98.38 101 ASN A CA 1
ATOM 788 C C . ASN A 1 101 ? 6.875 2.071 -12.565 1.00 98.38 101 ASN A C 1
ATOM 790 O O . ASN A 1 101 ? 7.423 1.579 -13.547 1.00 98.38 101 ASN A O 1
ATOM 794 N N . GLU A 1 102 ? 6.860 3.391 -12.359 1.00 98.44 102 GLU A N 1
ATOM 795 C CA . GLU A 1 102 ? 7.481 4.343 -13.292 1.00 98.44 102 GLU A CA 1
ATOM 796 C C . GLU A 1 102 ? 8.985 4.064 -13.470 1.00 98.44 102 GLU A C 1
ATOM 798 O O . GLU A 1 102 ? 9.504 4.042 -14.591 1.00 98.44 102 GLU A O 1
ATOM 803 N N . ARG A 1 103 ? 9.697 3.790 -12.371 1.00 98.69 103 ARG A N 1
ATOM 804 C CA . ARG A 1 103 ? 11.121 3.429 -12.403 1.00 98.69 103 ARG A CA 1
ATOM 805 C C . ARG A 1 103 ? 11.364 2.160 -13.224 1.00 98.69 103 ARG A C 1
ATOM 807 O O . ARG A 1 103 ? 12.294 2.117 -14.034 1.00 98.69 103 ARG A O 1
ATOM 814 N N . LEU A 1 104 ? 10.539 1.133 -13.030 1.00 98.75 104 LEU A N 1
ATOM 815 C CA . LEU A 1 104 ? 10.620 -0.123 -13.773 1.00 98.75 104 LEU A CA 1
ATOM 816 C C . LEU A 1 104 ? 10.293 0.075 -15.256 1.00 98.75 104 LEU A C 1
ATOM 818 O O . LEU A 1 104 ? 11.029 -0.433 -16.099 1.00 98.75 104 LEU A O 1
ATOM 822 N N . GLN A 1 105 ? 9.265 0.859 -15.584 1.00 98.56 105 GLN A N 1
ATOM 823 C CA . GLN A 1 105 ? 8.915 1.197 -16.966 1.00 98.56 105 GLN A CA 1
ATOM 824 C C . GLN A 1 105 ? 10.084 1.871 -17.690 1.00 98.56 105 GLN A C 1
ATOM 826 O O . GLN A 1 105 ? 10.466 1.420 -18.768 1.00 98.56 105 GLN A O 1
ATOM 831 N N . LYS A 1 106 ? 10.737 2.861 -17.064 1.00 98.62 106 LYS A N 1
ATOM 832 C CA . LYS A 1 106 ? 11.943 3.502 -17.624 1.00 98.62 106 LYS A CA 1
ATOM 833 C C . LYS A 1 106 ? 13.075 2.503 -17.855 1.00 98.62 106 LYS A C 1
ATOM 835 O O . LYS A 1 106 ? 13.770 2.577 -18.867 1.00 98.62 106 LYS A O 1
ATOM 840 N N . ARG A 1 107 ? 13.271 1.546 -16.937 1.00 98.38 107 ARG A N 1
ATOM 841 C CA . ARG A 1 107 ? 14.300 0.507 -17.096 1.00 98.38 107 ARG A CA 1
ATOM 842 C C . ARG A 1 107 ? 13.984 -0.428 -18.262 1.00 98.38 107 ARG A C 1
ATOM 844 O O . ARG A 1 107 ? 14.888 -0.739 -19.032 1.00 98.38 107 ARG A O 1
ATOM 851 N N . VAL A 1 108 ? 12.728 -0.848 -18.401 1.00 98.69 108 VAL A N 1
ATOM 852 C CA . VAL A 1 108 ? 12.264 -1.674 -19.525 1.00 98.69 108 VAL A CA 1
ATOM 853 C C . VAL A 1 108 ? 12.443 -0.932 -20.845 1.00 98.69 108 VAL A C 1
ATOM 855 O O . VAL A 1 108 ? 12.979 -1.500 -21.793 1.00 98.69 108 VAL A O 1
ATOM 858 N N . GLU A 1 109 ? 12.049 0.336 -20.906 1.00 98.62 109 GLU A N 1
ATOM 859 C CA . GLU A 1 109 ? 12.176 1.162 -22.105 1.00 98.62 109 GLU A CA 1
ATOM 860 C C . GLU A 1 109 ? 13.643 1.326 -22.525 1.00 98.62 109 GLU A C 1
ATOM 862 O O . GLU A 1 109 ? 13.983 1.143 -23.693 1.00 98.62 109 GLU A O 1
ATOM 867 N N . HIS A 1 110 ? 14.530 1.613 -21.570 1.00 98.31 110 HIS A N 1
ATOM 868 C CA . HIS A 1 110 ? 15.963 1.735 -21.820 1.00 98.31 110 HIS A CA 1
ATOM 869 C C . HIS A 1 110 ? 16.565 0.438 -22.379 1.00 98.31 110 HIS A C 1
ATOM 871 O O . HIS A 1 110 ? 17.188 0.469 -23.438 1.00 98.31 110 HIS A O 1
ATOM 877 N N . LEU A 1 111 ? 16.309 -0.707 -21.737 1.00 98.38 111 LEU A N 1
ATOM 878 C CA . LEU A 1 111 ? 16.783 -2.009 -22.223 1.00 98.38 111 LEU A CA 1
ATOM 879 C C . LEU A 1 111 ? 16.187 -2.360 -23.594 1.00 98.38 111 LEU A C 1
ATOM 881 O O . LEU A 1 111 ? 16.868 -2.919 -24.451 1.00 98.38 111 LEU A O 1
ATOM 885 N N . SER A 1 112 ? 14.926 -1.998 -23.835 1.00 98.12 112 SER A N 1
ATOM 886 C CA . SER A 1 112 ? 14.274 -2.208 -25.132 1.00 98.12 112 SER A CA 1
ATOM 887 C C . SER A 1 112 ? 14.958 -1.403 -26.241 1.00 98.12 112 SER A C 1
ATOM 889 O O . SER A 1 112 ? 15.162 -1.925 -27.337 1.00 98.12 112 SER A O 1
ATOM 891 N N . ARG A 1 113 ? 15.369 -0.159 -25.954 1.00 98.31 113 ARG A N 1
ATOM 892 C CA . ARG A 1 113 ? 16.153 0.678 -26.876 1.00 98.31 113 ARG A CA 1
ATOM 893 C C . ARG A 1 113 ? 17.546 0.105 -27.140 1.00 98.31 113 ARG A C 1
ATOM 895 O O . ARG A 1 113 ? 17.976 0.082 -28.294 1.00 98.31 113 ARG A O 1
ATOM 902 N N . GLU A 1 114 ? 18.232 -0.395 -26.112 1.00 97.75 114 GLU A N 1
ATOM 903 C CA . GLU A 1 114 ? 19.535 -1.058 -26.275 1.00 97.75 114 GLU A CA 1
ATOM 904 C C . GLU A 1 114 ? 19.424 -2.292 -27.178 1.00 97.75 114 GLU A C 1
ATOM 906 O O . GLU A 1 114 ? 20.170 -2.420 -28.150 1.00 97.75 114 GLU A O 1
ATOM 911 N N . LEU A 1 115 ? 18.434 -3.157 -26.933 1.00 97.69 115 LEU A N 1
ATOM 912 C CA . LEU A 1 115 ? 18.183 -4.335 -27.767 1.00 97.69 115 LEU A CA 1
ATOM 913 C C . LEU A 1 115 ? 17.827 -3.967 -29.209 1.00 97.69 115 LEU A C 1
ATOM 915 O O . LEU A 1 115 ? 18.307 -4.616 -30.136 1.00 97.69 115 LEU A O 1
ATOM 919 N N . ALA A 1 116 ? 16.997 -2.943 -29.417 1.00 96.81 116 ALA A N 1
ATOM 920 C CA . ALA A 1 116 ? 16.654 -2.479 -30.758 1.00 96.81 116 ALA A CA 1
ATOM 921 C C . ALA A 1 116 ? 17.891 -1.968 -31.512 1.00 96.81 116 ALA A C 1
ATOM 923 O O . ALA A 1 116 ? 18.077 -2.296 -32.683 1.00 96.81 116 ALA A O 1
ATOM 924 N N . THR A 1 117 ? 18.768 -1.233 -30.826 1.00 96.31 117 THR A N 1
ATOM 925 C CA . THR A 1 117 ? 20.029 -0.741 -31.395 1.00 96.31 117 THR A CA 1
ATOM 926 C C . THR A 1 117 ? 20.944 -1.901 -31.783 1.00 96.31 117 THR A C 1
ATOM 928 O O . THR A 1 117 ? 21.412 -1.954 -32.917 1.00 96.31 117 THR A O 1
ATOM 931 N N . LEU A 1 118 ? 21.147 -2.874 -30.888 1.00 95.31 118 LEU A N 1
ATOM 932 C CA . LEU A 1 118 ? 21.974 -4.052 -31.170 1.00 95.31 118 LEU A CA 1
ATOM 933 C C . LEU A 1 118 ? 21.422 -4.885 -32.332 1.00 95.31 118 LEU A C 1
ATOM 935 O O . LEU A 1 118 ? 22.182 -5.292 -33.206 1.00 95.31 118 LEU A O 1
ATOM 939 N N . ARG A 1 119 ? 20.100 -5.099 -32.383 1.00 94.69 119 ARG A N 1
ATOM 940 C CA . ARG A 1 119 ? 19.445 -5.782 -33.510 1.00 94.69 119 ARG A CA 1
ATOM 941 C C . ARG A 1 119 ? 19.667 -5.037 -34.822 1.00 94.69 119 ARG A C 1
ATOM 943 O O . ARG A 1 119 ? 20.042 -5.665 -35.801 1.00 94.69 119 ARG A O 1
ATOM 950 N N . SER A 1 120 ? 19.496 -3.714 -34.825 1.00 93.81 120 SER A N 1
ATOM 951 C CA . SER A 1 120 ? 19.736 -2.873 -36.004 1.00 93.81 120 SER A CA 1
ATOM 952 C C . SER A 1 120 ? 21.179 -2.993 -36.507 1.00 93.81 120 SER A C 1
ATOM 954 O O . SER A 1 120 ? 21.402 -3.196 -37.698 1.00 93.81 120 SER A O 1
ATOM 956 N N . LEU A 1 121 ? 22.163 -2.964 -35.600 1.00 93.69 121 LEU A N 1
ATOM 957 C CA . LEU A 1 121 ? 23.580 -3.126 -35.944 1.00 93.69 121 LEU A CA 1
ATOM 958 C C . LEU A 1 121 ? 23.894 -4.514 -36.524 1.00 93.69 121 LEU A C 1
ATOM 960 O O . LEU A 1 121 ? 24.624 -4.616 -37.510 1.00 93.69 121 LEU A O 1
ATOM 964 N N . LEU A 1 122 ? 23.340 -5.581 -35.943 1.00 91.75 122 LEU A N 1
ATOM 965 C CA . LEU A 1 122 ? 23.531 -6.952 -36.432 1.00 91.75 122 LEU A CA 1
ATOM 966 C C . LEU A 1 122 ? 22.880 -7.163 -37.806 1.00 91.75 122 LEU A C 1
ATOM 968 O O . LEU A 1 122 ? 23.505 -7.722 -38.704 1.00 91.75 122 LEU A O 1
ATOM 972 N N . SER A 1 123 ? 21.666 -6.643 -38.007 1.00 90.19 123 SER A N 1
ATOM 973 C CA . SER A 1 123 ? 20.991 -6.685 -39.308 1.00 90.19 123 SER A CA 1
ATOM 974 C C . SER A 1 123 ? 21.727 -5.866 -40.374 1.00 90.19 123 SER A C 1
ATOM 976 O O . SER A 1 123 ? 21.822 -6.300 -41.518 1.00 90.19 123 SER A O 1
ATOM 978 N N . ALA A 1 124 ? 22.289 -4.709 -40.012 1.00 84.44 124 ALA A N 1
ATOM 979 C CA . ALA A 1 124 ? 23.069 -3.878 -40.929 1.00 84.44 124 ALA A CA 1
ATOM 980 C C . ALA A 1 124 ? 24.424 -4.501 -41.312 1.00 84.44 124 ALA A C 1
ATOM 982 O O . ALA A 1 124 ? 24.948 -4.217 -42.385 1.00 84.44 124 ALA A O 1
ATOM 983 N N . SER A 1 125 ? 24.990 -5.359 -40.457 1.00 79.62 125 SER A N 1
ATOM 984 C CA . SER A 1 125 ? 26.279 -6.027 -40.684 1.00 79.62 125 SER A CA 1
ATOM 985 C C . SER A 1 125 ? 26.165 -7.363 -41.432 1.00 79.62 125 SER A C 1
ATOM 987 O O . SER A 1 125 ? 27.151 -8.090 -41.523 1.00 79.62 125 SER A O 1
ATOM 989 N N . GLY A 1 126 ? 24.997 -7.679 -42.005 1.00 66.44 126 GL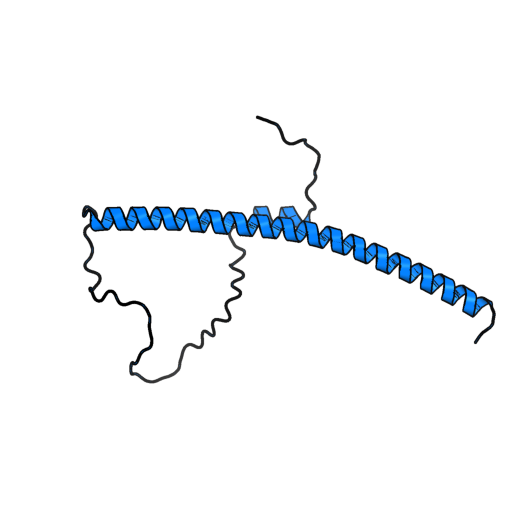Y A N 1
ATOM 990 C CA . GLY A 1 126 ? 24.830 -8.790 -42.951 1.00 66.44 126 GLY A CA 1
ATOM 991 C C . GLY A 1 126 ? 24.893 -10.191 -42.338 1.00 66.44 126 GLY A C 1
ATOM 992 O O . GLY A 1 126 ? 24.990 -11.168 -43.075 1.00 66.44 126 GLY A O 1
ATOM 993 N N . HIS A 1 127 ? 24.821 -10.306 -41.012 1.00 60.66 127 HIS A N 1
ATOM 994 C CA . HIS A 1 127 ? 24.677 -11.594 -40.340 1.00 60.66 127 HIS A CA 1
ATOM 995 C C . HIS A 1 127 ? 23.190 -11.969 -40.341 1.00 60.66 127 HIS A C 1
ATOM 997 O O . HIS A 1 127 ? 22.438 -11.580 -39.445 1.00 60.66 127 HIS A O 1
ATOM 1003 N N . CYS A 1 128 ? 22.765 -12.641 -41.411 1.00 49.00 128 CYS A N 1
ATOM 1004 C CA . CYS A 1 128 ? 21.491 -13.353 -41.500 1.00 49.00 128 CYS A CA 1
ATOM 1005 C C . CYS A 1 128 ? 21.589 -14.743 -40.864 1.00 49.00 128 CYS A C 1
ATOM 1007 O O . CYS A 1 128 ? 22.646 -15.394 -41.042 1.00 49.00 128 CYS A O 1
#

Foldseek 3Di:
DDDDDPDDPDPPVVVVCVVPVVDDDDPPPDPPPPDDDDDDDDDDDDDDDDPPDDPPVPDCPDPVNVVVVVVVVVVVVVVVVVVVVVVVVVVVVVVVVVVVVVVVVVVVVVVVVVVVVVVVVCVVVPPD

Radius of gyration: 29.16 Å; Cα contacts (8 Å, |Δi|>4): 9; chains: 1; bounding box: 58×58×80 Å

InterPro domains:
  IPR004827 Basic-leucine zipper domain [PF07716] (62-114)
  IPR004827 Basic-leucine zipper domain [PS50217] (62-125)
  IPR004827 Basic-leucine zipper domain [SM00338] (60-124)
  IPR031106 CCAAT/enhancer-binding protein C/EBP [PTHR23334] (9-123)
  IPR046347 Basic-leucine zipper domain superfamily [SSF57959] (58-123)

Organism: Polypterus senegalus (NCBI:txid55291)

Mean predicted aligned error: 17.09 Å

pLDDT: mean 73.76, std 23.48, range [38.41, 98.75]

Solvent-accessible surface area (backbone atoms only — not comparable to full-atom values): 8409 Å² total; per-residue (Å²): 136,84,78,80,80,90,79,77,79,70,59,74,80,64,58,64,60,70,80,51,67,90,70,75,71,82,84,67,94,59,95,69,87,81,79,84,80,83,87,87,90,87,90,86,88,86,86,74,90,79,74,94,58,78,85,66,81,71,56,84,84,41,68,70,44,50,55,51,49,54,52,49,53,52,50,50,51,54,50,51,52,53,50,53,48,51,51,51,54,48,54,53,48,52,53,53,53,49,57,49,47,54,55,49,50,54,51,51,52,52,54,50,50,52,52,50,51,53,50,50,54,43,61,74,68,70,68,125

Sequence (128 aa):
MDGIPAGYEMPPYMQYQFTTRDSIGNISTASSSCSSSPGTPAPSGHRCPVPGKAKKRVEKDTEEYKERRQRNNIAVRKSRDKAKKRNMETQYKVLELSAENERLQKRVEHLSRELATLRSLLSASGHC

Secondary structure (DSSP, 8-state):
--PPPTT----HHHHTTTSSTTS---------------S-------------S------TTSHHHHHHHHHHHHHHHHHHHHHHHHHHHHHHHHHHHHHHHHHHHHHHHHHHHHHHHHHHHHHHTT--